Protein AF-A0A6A4GUW1-F1 (afdb_monomer_lite)

InterPro domains:
  IPR002018 Carboxylesterase, type B [PF00135] (14-127)
  IPR029058 Alpha/Beta hydrolase fold [G3DSA:3.40.50.1820] (13-137)
  IPR029058 Alpha/Beta hydrolase fold [SSF53474] (14-128)

pLDDT: mean 79.86, std 14.37, range [31.86, 95.62]

Sequence (143 aa):
MGARELPALLVGIKVTRFGESTGAVTTAVQLLNPSISNSGSAASPLTYGPLHRQVDWDNFVAGVPGYEKLSSTDNKFECLRSADTTAIFNGLVIAQNEFTEQFPWCPIIDGMGGFMPELPSLLFAKRSLRRYHSSLARICMKG

Organism: NCBI:txid1447944

Secondary structure (DSSP, 8-state):
----PPP-------PPP--BTHHHHHHHHHHT-TTS-BS--TTSS----GGGGHHHHHHHHHHSTT-GGGTTSTTHHHHHHTS-HHHHHHHHHHHHTT-SSS-SSS-----TTSSS-S-HHHHHHHHHHHHHHHHHHHHHTT-

Foldseek 3Di:
DDDDDDDDDPPPDDDDQADADVSQLVVCLQVLDPPHYDHYHVQRDPAEAPCPLLVLVLQLQCQQPPRVVCSPDPCSVVVVVPGDPVSSVRSVVRSVVVDPDPPSPDHYCHDDPDSRNDRSVVVNVVVVVVVVVVVVVVVVVVD

Radius of gyration: 22.98 Å; chains: 1; bounding box: 41×30×76 Å

Structure (mmCIF, N/CA/C/O backbone):
data_AF-A0A6A4GUW1-F1
#
_entry.id   AF-A0A6A4GUW1-F1
#
loop_
_atom_site.group_PDB
_atom_site.id
_atom_site.type_symbol
_atom_site.label_atom_id
_atom_site.label_alt_id
_atom_site.label_comp_id
_atom_site.label_asym_id
_atom_site.label_entity_id
_atom_site.label_seq_id
_atom_site.pdbx_PDB_ins_code
_atom_site.Cartn_x
_atom_site.Cartn_y
_atom_site.Cartn_z
_atom_site.occupancy
_atom_site.B_iso_or_equiv
_atom_site.auth_seq_id
_atom_site.auth_comp_id
_atom_site.auth_asym_id
_atom_site.auth_atom_id
_atom_site.pdbx_PDB_model_num
ATOM 1 N N . MET A 1 1 ? -20.439 14.290 -58.317 1.00 35.31 1 MET A N 1
ATOM 2 C CA . MET A 1 1 ? -18.966 14.247 -58.161 1.00 35.31 1 MET A CA 1
ATOM 3 C C . MET A 1 1 ? -18.552 15.509 -57.422 1.00 35.31 1 MET A C 1
ATOM 5 O O . MET A 1 1 ? -18.806 16.574 -57.947 1.00 35.31 1 MET A O 1
ATOM 9 N N . GLY A 1 2 ? -18.007 15.537 -56.216 1.00 38.62 2 GLY A N 1
ATOM 10 C CA . GLY A 1 2 ? -17.705 14.533 -55.207 1.00 38.62 2 GLY A CA 1
ATOM 11 C C . GLY A 1 2 ? -17.382 15.327 -53.936 1.00 38.62 2 GLY A C 1
ATOM 12 O O . GLY A 1 2 ? -16.542 16.224 -53.981 1.00 38.62 2 GLY A O 1
ATOM 13 N N . ALA A 1 3 ? -18.084 15.052 -52.837 1.00 31.86 3 ALA A N 1
ATOM 14 C CA . ALA A 1 3 ? -17.680 15.542 -51.527 1.00 31.86 3 ALA A CA 1
ATOM 15 C C . ALA A 1 3 ? -16.410 14.771 -51.150 1.00 31.86 3 ALA A C 1
ATOM 17 O O . ALA A 1 3 ? -16.432 13.546 -51.047 1.00 31.86 3 ALA A O 1
ATOM 18 N N . ARG A 1 4 ? -15.278 15.472 -51.058 1.00 37.25 4 ARG A N 1
ATOM 19 C CA . ARG A 1 4 ? -14.034 14.882 -50.564 1.00 37.25 4 ARG A CA 1
ATOM 20 C C . ARG A 1 4 ? -14.188 14.680 -49.064 1.00 37.25 4 ARG A C 1
ATOM 22 O O . ARG A 1 4 ? -14.173 15.651 -48.313 1.00 37.25 4 ARG A O 1
ATOM 29 N N . GLU A 1 5 ? -14.326 13.429 -48.652 1.00 41.47 5 GLU A N 1
ATOM 30 C CA . GLU A 1 5 ? -14.058 13.041 -47.274 1.00 41.47 5 GLU A CA 1
ATOM 31 C C . GLU A 1 5 ? -12.578 13.310 -46.971 1.00 41.47 5 GLU A C 1
ATOM 33 O O . GLU A 1 5 ? -11.681 12.798 -47.644 1.00 41.47 5 GLU A O 1
ATOM 38 N N . LEU A 1 6 ? -12.325 14.167 -45.983 1.00 41.56 6 LEU A N 1
ATOM 39 C CA . LEU A 1 6 ? -11.020 14.297 -45.345 1.00 41.56 6 LEU A CA 1
ATOM 40 C C . LEU A 1 6 ? -10.935 13.209 -44.266 1.00 41.56 6 LEU A C 1
ATOM 42 O O . LEU A 1 6 ? -11.852 13.116 -43.448 1.00 41.56 6 LEU A O 1
ATOM 46 N N . PRO A 1 7 ? -9.871 12.387 -44.229 1.00 45.47 7 PRO A N 1
ATOM 47 C CA . PRO A 1 7 ? -9.749 11.345 -43.225 1.00 45.47 7 PRO A CA 1
ATOM 48 C C . PRO A 1 7 ? -9.615 11.994 -41.848 1.00 45.47 7 PRO A C 1
ATOM 50 O O . PRO A 1 7 ? -8.758 12.854 -41.635 1.00 45.47 7 PRO A O 1
ATOM 53 N N . ALA A 1 8 ? -10.471 11.571 -40.917 1.00 46.56 8 ALA A N 1
ATOM 54 C CA . ALA A 1 8 ? -10.365 11.906 -39.509 1.00 46.56 8 ALA A CA 1
ATOM 55 C C . ALA A 1 8 ? -8.964 11.518 -39.015 1.00 46.56 8 ALA A C 1
ATOM 57 O O . ALA A 1 8 ? -8.637 10.342 -38.846 1.00 46.56 8 ALA A O 1
ATOM 58 N N . LEU A 1 9 ? -8.111 12.523 -38.829 1.00 48.41 9 LEU A N 1
ATOM 59 C CA . LEU A 1 9 ? -6.818 12.363 -38.194 1.00 48.41 9 LEU A CA 1
ATOM 60 C C . LEU A 1 9 ? -7.107 11.926 -36.754 1.00 48.41 9 LEU A C 1
ATOM 62 O O . LEU A 1 9 ? -7.657 12.703 -35.973 1.00 48.41 9 LEU A O 1
ATOM 66 N N . LEU A 1 10 ? -6.777 10.681 -36.407 1.00 54.53 10 LEU A N 1
ATOM 67 C CA . LEU A 1 10 ? -6.739 10.241 -35.017 1.00 54.53 10 LEU A CA 1
ATOM 68 C C . LEU A 1 10 ? -5.667 11.083 -34.311 1.00 54.53 10 LEU A C 1
ATOM 70 O O . LEU A 1 10 ? -4.485 10.742 -34.292 1.00 54.53 10 LEU A O 1
ATOM 74 N N . VAL A 1 11 ? -6.068 12.221 -33.751 1.00 58.81 11 VAL A N 1
ATOM 75 C CA . VAL A 1 11 ? -5.265 12.922 -32.757 1.00 58.81 11 VAL A CA 1
ATOM 76 C C . VAL A 1 11 ? -5.259 12.013 -31.536 1.00 58.81 11 VAL A C 1
ATOM 78 O O . VAL A 1 11 ? -6.196 11.996 -30.742 1.00 58.81 11 VAL A O 1
ATOM 81 N N . GLY A 1 12 ? -4.222 11.185 -31.422 1.00 66.31 12 GLY A N 1
ATOM 82 C CA . GLY A 1 12 ? -3.977 10.426 -30.207 1.00 66.31 12 GLY A CA 1
ATOM 83 C C . GLY A 1 12 ? -3.854 11.400 -29.038 1.00 66.31 12 GLY A C 1
ATOM 84 O O . GLY A 1 12 ? -3.088 12.363 -29.104 1.00 66.31 12 GLY A O 1
ATOM 85 N N . ILE A 1 13 ? -4.619 11.171 -27.972 1.00 76.00 13 ILE A N 1
ATOM 86 C CA . ILE A 1 13 ? -4.554 11.992 -26.764 1.00 76.00 13 ILE A CA 1
ATOM 87 C C . ILE A 1 13 ? -3.132 11.883 -26.194 1.00 76.00 13 ILE A C 1
ATOM 89 O O . ILE A 1 13 ? -2.687 10.806 -25.792 1.00 76.00 13 ILE A O 1
ATOM 93 N N . LYS A 1 14 ? -2.401 13.003 -26.158 1.00 81.56 14 LYS A N 1
ATOM 94 C CA . LYS A 1 14 ? -1.074 13.083 -25.536 1.00 81.56 14 LYS A CA 1
ATOM 95 C C . LYS A 1 14 ? -1.243 13.284 -24.031 1.00 81.56 14 LYS A C 1
ATOM 97 O O . LYS A 1 14 ? -1.479 14.398 -23.576 1.00 81.56 14 LYS A O 1
ATOM 102 N N . VAL A 1 15 ? -1.120 12.202 -23.265 1.00 80.12 15 VAL A N 1
ATOM 103 C CA . VAL A 1 15 ? -1.224 12.225 -21.798 1.00 80.12 15 VAL A CA 1
ATOM 104 C C . VAL A 1 15 ? 0.165 12.308 -21.165 1.00 80.12 15 VAL A C 1
ATOM 106 O O . VAL A 1 15 ? 1.004 11.435 -21.390 1.00 80.12 15 VAL A O 1
ATOM 109 N N . THR A 1 16 ? 0.387 13.318 -20.322 1.00 81.88 16 THR A N 1
ATOM 110 C CA . THR A 1 16 ? 1.565 13.415 -19.446 1.00 81.88 16 THR A CA 1
ATOM 111 C C . THR A 1 16 ? 1.157 13.056 -18.023 1.00 81.88 16 THR A C 1
ATOM 113 O O . THR A 1 16 ? 0.236 13.654 -17.476 1.00 81.88 16 THR A O 1
ATOM 116 N N . ARG A 1 17 ? 1.852 12.090 -17.415 1.00 79.88 17 ARG A N 1
ATOM 117 C CA . ARG A 1 17 ? 1.735 11.783 -15.983 1.00 79.88 17 ARG A CA 1
ATOM 118 C C . ARG A 1 17 ? 2.881 12.449 -15.229 1.00 79.88 17 ARG A C 1
ATOM 120 O O . ARG A 1 17 ? 4.022 12.385 -15.680 1.00 79.88 17 ARG A O 1
ATOM 127 N N . PHE A 1 18 ? 2.562 13.074 -14.105 1.00 84.50 18 PHE A N 1
ATOM 128 C CA . PHE A 1 18 ? 3.503 13.776 -13.241 1.00 84.50 18 PHE A CA 1
ATOM 129 C C . PHE A 1 18 ? 3.103 13.566 -11.779 1.00 84.50 18 PHE A C 1
ATOM 131 O O . PHE A 1 18 ? 1.923 13.389 -11.477 1.00 84.50 18 PHE A O 1
ATOM 138 N N . GLY A 1 19 ? 4.082 13.631 -10.883 1.00 83.19 19 GLY A N 1
ATOM 139 C CA . GLY A 1 19 ? 3.863 13.668 -9.448 1.00 83.19 19 GLY A CA 1
ATOM 140 C C . GLY A 1 19 ? 5.117 14.132 -8.714 1.00 83.19 19 GLY A C 1
ATOM 141 O O . GLY A 1 19 ? 6.210 14.145 -9.281 1.00 83.19 19 GLY A O 1
ATOM 142 N N . GLU A 1 20 ? 4.932 14.500 -7.453 1.00 86.69 20 GLU A N 1
ATOM 143 C CA . GLU A 1 20 ? 5.972 14.896 -6.499 1.00 86.69 20 GLU A CA 1
ATOM 144 C C . GLU A 1 20 ? 5.884 13.962 -5.277 1.00 86.69 20 GLU A C 1
ATOM 146 O O . GLU A 1 20 ? 4.806 13.416 -5.012 1.00 86.69 20 GLU A O 1
ATOM 151 N N . SER A 1 21 ? 7.007 13.689 -4.601 1.00 87.69 21 SER A N 1
ATOM 152 C CA . SER A 1 21 ? 7.074 12.790 -3.434 1.00 87.69 21 SER A CA 1
ATOM 153 C C . SER A 1 21 ? 6.389 11.434 -3.709 1.00 87.69 21 SER A C 1
ATOM 155 O O . SER A 1 21 ? 6.714 10.768 -4.696 1.00 87.69 21 SER A O 1
ATOM 157 N N . THR A 1 22 ? 5.398 11.011 -2.920 1.00 87.50 22 THR A N 1
ATOM 158 C CA . THR A 1 22 ? 4.622 9.772 -3.135 1.00 87.50 22 THR A CA 1
ATOM 159 C C . THR A 1 22 ? 3.904 9.736 -4.492 1.00 87.50 22 THR A C 1
ATOM 161 O O . THR A 1 22 ? 3.722 8.666 -5.081 1.00 87.50 22 THR A O 1
ATOM 164 N N . GLY A 1 23 ? 3.544 10.894 -5.050 1.00 86.19 23 GLY A N 1
ATOM 165 C CA . GLY A 1 23 ? 3.022 10.999 -6.413 1.00 86.19 23 GLY A CA 1
ATOM 166 C C . GLY A 1 23 ? 4.081 10.672 -7.473 1.00 86.19 23 GLY A C 1
ATOM 167 O O . GLY A 1 23 ? 3.777 10.002 -8.466 1.00 86.19 23 GLY A O 1
ATOM 168 N N . ALA A 1 24 ? 5.335 11.082 -7.251 1.00 86.06 24 ALA A N 1
ATOM 169 C CA . ALA A 1 24 ? 6.465 10.710 -8.106 1.00 86.06 24 ALA A CA 1
ATOM 170 C C . ALA A 1 24 ? 6.767 9.211 -7.989 1.00 86.06 24 ALA A C 1
ATOM 172 O O . ALA A 1 24 ? 6.907 8.538 -9.009 1.00 86.06 24 ALA A O 1
ATOM 173 N N . VAL A 1 25 ? 6.747 8.662 -6.766 1.00 86.81 25 VAL A N 1
ATOM 174 C CA . VAL A 1 25 ? 6.871 7.215 -6.515 1.00 86.81 25 VAL A CA 1
ATOM 175 C C . VAL A 1 25 ? 5.807 6.443 -7.294 1.00 86.81 25 VAL A C 1
ATOM 177 O O . VAL A 1 25 ? 6.140 5.538 -8.054 1.00 86.81 25 VAL A O 1
ATOM 180 N N . THR A 1 26 ? 4.535 6.834 -7.184 1.00 86.38 26 THR A N 1
ATOM 181 C CA . THR A 1 26 ? 3.416 6.159 -7.865 1.00 86.38 26 THR A CA 1
ATOM 182 C C . THR A 1 26 ? 3.557 6.234 -9.385 1.00 86.38 26 THR A C 1
ATOM 184 O O . THR A 1 26 ? 3.367 5.237 -10.085 1.00 86.38 26 THR A O 1
ATOM 187 N N . THR A 1 27 ? 3.966 7.392 -9.909 1.00 86.25 27 THR A N 1
ATOM 188 C CA . THR A 1 27 ? 4.247 7.569 -11.342 1.00 86.25 27 THR A CA 1
ATOM 189 C C . THR A 1 27 ? 5.398 6.668 -11.795 1.00 86.25 27 THR A C 1
ATOM 191 O O . THR A 1 27 ? 5.305 6.007 -12.833 1.00 86.25 27 THR A O 1
ATOM 194 N N . ALA A 1 28 ? 6.465 6.583 -11.000 1.00 83.62 28 ALA A N 1
ATOM 195 C CA . ALA A 1 28 ? 7.623 5.751 -11.284 1.00 83.62 28 ALA A CA 1
ATOM 196 C C . ALA A 1 28 ? 7.294 4.252 -11.218 1.00 83.62 28 ALA A C 1
ATOM 198 O O . ALA A 1 28 ? 7.776 3.507 -12.071 1.00 83.62 28 ALA A O 1
ATOM 199 N N . VAL A 1 29 ? 6.449 3.810 -10.278 1.00 84.44 29 VAL A N 1
ATOM 200 C CA . VAL A 1 29 ? 5.957 2.423 -10.194 1.00 84.44 29 VAL A CA 1
ATOM 201 C C . VAL A 1 29 ? 5.133 2.073 -11.432 1.00 84.44 29 VAL A C 1
ATOM 203 O O . VAL A 1 29 ? 5.427 1.086 -12.100 1.00 84.44 29 VAL A O 1
ATOM 206 N N . GLN A 1 30 ? 4.171 2.921 -11.812 1.00 82.00 30 GLN A N 1
ATOM 207 C CA . GLN A 1 30 ? 3.317 2.679 -12.981 1.00 82.00 30 GLN A CA 1
ATOM 208 C C . GLN A 1 30 ? 4.096 2.617 -14.299 1.00 82.00 30 GLN A C 1
ATOM 210 O O . GLN A 1 30 ? 3.730 1.882 -15.217 1.00 82.00 30 GLN A O 1
ATOM 215 N N . LEU A 1 31 ? 5.140 3.435 -14.439 1.00 78.69 31 LEU A N 1
ATOM 216 C CA . LEU A 1 31 ? 5.905 3.525 -15.681 1.00 78.69 31 LEU A CA 1
ATOM 217 C C . LEU A 1 31 ? 7.136 2.612 -15.685 1.00 78.69 31 LEU A C 1
ATOM 219 O O . LEU A 1 31 ? 7.715 2.390 -16.756 1.00 78.69 31 LEU A O 1
ATOM 223 N N . LEU A 1 32 ? 7.545 2.110 -14.512 1.00 70.50 32 LEU A N 1
ATOM 224 C CA . LEU A 1 32 ? 8.865 1.522 -14.257 1.00 70.50 32 LEU A CA 1
ATOM 225 C C . LEU A 1 32 ? 9.960 2.347 -14.949 1.00 70.50 32 LEU A C 1
ATOM 227 O O . LEU A 1 32 ? 10.821 1.823 -15.667 1.00 70.50 32 LEU A O 1
ATOM 231 N N . ASN A 1 33 ? 9.833 3.671 -14.824 1.00 55.66 33 ASN A N 1
ATOM 232 C CA . ASN A 1 33 ? 10.611 4.644 -15.571 1.00 55.66 33 ASN A CA 1
ATOM 233 C C . ASN A 1 33 ? 11.284 5.621 -14.599 1.00 55.66 33 ASN A C 1
ATOM 235 O O . ASN A 1 33 ? 10.582 6.403 -13.963 1.00 55.66 33 ASN A O 1
ATOM 239 N N . PRO A 1 34 ? 12.623 5.612 -14.502 1.00 53.31 34 PRO A N 1
ATOM 240 C CA . PRO A 1 34 ? 13.356 6.510 -13.615 1.00 53.31 34 PRO A CA 1
ATOM 241 C C . PRO A 1 34 ? 13.393 7.962 -14.120 1.00 53.31 34 PRO A C 1
ATOM 243 O O . PRO A 1 34 ? 13.798 8.846 -13.380 1.00 53.31 34 PRO A O 1
ATOM 246 N N . SER A 1 35 ? 12.997 8.229 -15.371 1.00 51.97 35 SER A N 1
ATOM 247 C CA . SER A 1 35 ? 13.176 9.537 -16.021 1.00 51.97 35 SER A CA 1
ATOM 248 C C . SER A 1 35 ? 1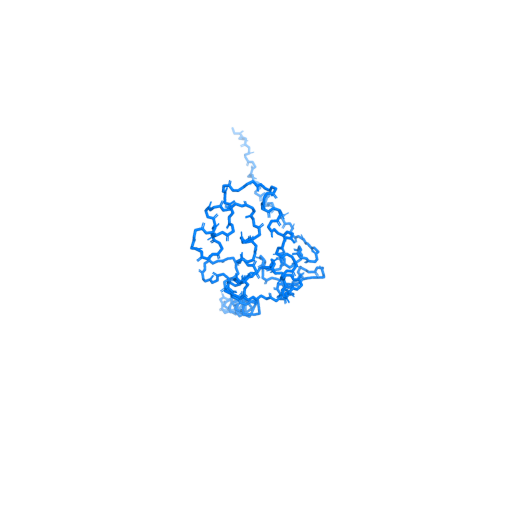2.087 10.574 -15.705 1.00 51.97 35 SER A C 1
ATOM 250 O O . SER A 1 35 ? 12.187 11.702 -16.175 1.00 51.97 35 SER A O 1
ATOM 252 N N . ILE A 1 36 ? 11.037 10.208 -14.961 1.00 52.16 36 ILE A N 1
ATOM 253 C CA . ILE A 1 36 ? 9.953 11.115 -14.547 1.00 52.16 36 ILE A CA 1
ATOM 254 C C . ILE A 1 36 ? 9.902 11.077 -13.021 1.00 52.16 36 ILE A C 1
ATOM 256 O O . ILE A 1 36 ? 9.164 10.288 -12.438 1.00 52.16 36 ILE A O 1
ATOM 260 N N . SER A 1 37 ? 10.761 11.864 -12.377 1.00 53.75 37 SER A N 1
ATOM 261 C CA . SER A 1 37 ? 10.874 11.902 -10.919 1.00 53.75 37 SER A CA 1
ATOM 262 C C . SER A 1 37 ? 11.295 13.297 -10.469 1.00 53.75 37 SER A C 1
ATOM 264 O O . SER A 1 37 ? 12.457 13.666 -10.627 1.00 53.75 37 SER A O 1
ATOM 266 N N . ASN A 1 38 ? 10.371 14.030 -9.850 1.00 55.12 38 ASN A N 1
ATOM 267 C CA . ASN A 1 38 ? 10.718 15.109 -8.931 1.00 55.12 38 ASN A CA 1
ATOM 268 C C . ASN A 1 38 ? 10.643 14.531 -7.510 1.00 55.12 38 ASN A C 1
ATOM 270 O O . ASN A 1 38 ? 9.560 14.206 -7.030 1.00 55.12 38 ASN A O 1
ATOM 274 N N . SER A 1 39 ? 11.802 14.360 -6.869 1.00 69.69 39 SER A N 1
ATOM 275 C CA . SER A 1 39 ? 11.940 13.954 -5.458 1.00 69.69 39 SER A CA 1
ATOM 276 C C . SER A 1 39 ? 11.366 12.579 -5.050 1.00 69.69 39 SER A C 1
ATOM 278 O O . SER A 1 39 ? 11.152 12.349 -3.864 1.00 69.69 39 SER A O 1
ATOM 280 N N . GLY A 1 40 ? 11.151 11.628 -5.972 1.00 69.25 40 GLY A N 1
ATOM 281 C CA . GLY A 1 40 ? 10.683 10.281 -5.607 1.00 69.25 40 GLY A CA 1
ATOM 282 C C . GLY A 1 40 ? 10.769 9.252 -6.736 1.00 69.25 40 GLY A C 1
ATOM 283 O O . GLY A 1 40 ? 10.403 9.527 -7.873 1.00 69.25 40 GLY A O 1
ATOM 284 N N . SER A 1 41 ? 11.224 8.038 -6.420 1.00 82.00 41 SER A N 1
ATOM 285 C CA . SER A 1 41 ? 11.390 6.934 -7.375 1.00 82.00 41 SER A CA 1
ATOM 286 C C . SER A 1 41 ? 10.627 5.685 -6.934 1.00 82.00 41 SER A C 1
ATOM 288 O O . SER A 1 41 ? 10.257 5.551 -5.770 1.00 82.00 41 SER A O 1
ATOM 290 N N . ALA A 1 42 ? 10.455 4.714 -7.833 1.00 83.00 42 ALA A N 1
ATOM 291 C CA . ALA A 1 42 ? 9.827 3.438 -7.483 1.00 83.00 42 ALA A CA 1
ATOM 292 C C . ALA A 1 42 ? 10.571 2.688 -6.359 1.00 83.00 42 ALA A C 1
ATOM 294 O O . ALA A 1 42 ? 9.957 1.880 -5.680 1.00 83.00 42 ALA A O 1
ATOM 295 N N . ALA A 1 43 ? 11.865 2.964 -6.153 1.00 82.88 43 ALA A N 1
ATOM 296 C CA . ALA A 1 43 ? 12.691 2.361 -5.105 1.00 82.88 43 ALA A CA 1
ATOM 297 C C . ALA A 1 43 ? 12.775 3.202 -3.815 1.00 82.88 43 ALA A C 1
AT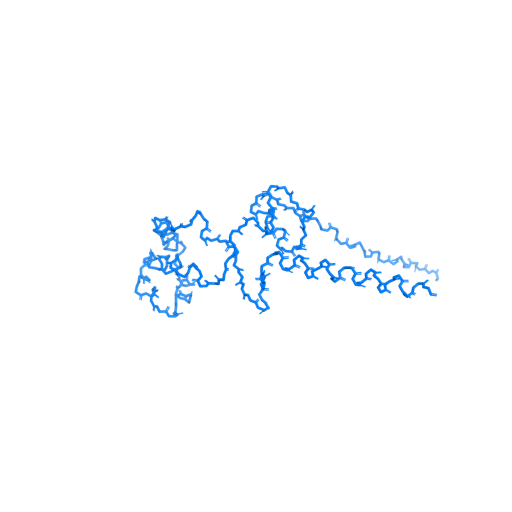OM 299 O O . ALA A 1 43 ? 13.522 2.848 -2.911 1.00 82.88 43 ALA A O 1
ATOM 300 N N . SER A 1 44 ? 12.061 4.331 -3.735 1.00 83.06 44 SER A N 1
ATOM 301 C CA . SER A 1 44 ? 12.055 5.191 -2.547 1.00 83.06 44 SER A CA 1
ATOM 302 C C . SER A 1 44 ? 11.377 4.566 -1.315 1.00 83.06 44 SER A C 1
ATOM 304 O O . SER A 1 44 ? 11.937 4.718 -0.231 1.00 83.06 44 SER A O 1
ATOM 306 N N . PRO A 1 45 ? 10.213 3.887 -1.410 1.00 81.75 45 PRO A N 1
ATOM 307 C CA . PRO A 1 45 ? 9.629 3.224 -0.248 1.00 81.75 45 PRO A CA 1
ATOM 308 C C . PRO A 1 45 ? 10.345 1.906 0.064 1.00 81.75 45 PRO A C 1
ATOM 310 O O . PRO A 1 45 ? 10.716 1.150 -0.839 1.00 81.75 45 PRO A O 1
ATOM 313 N N . LEU A 1 46 ? 10.446 1.580 1.356 1.00 84.19 46 LEU A N 1
ATOM 314 C CA . LEU A 1 46 ? 10.767 0.222 1.788 1.00 84.19 46 LEU A CA 1
ATOM 315 C C . LEU A 1 46 ? 9.602 -0.686 1.379 1.00 84.19 46 LEU A C 1
ATOM 317 O O . LEU A 1 46 ? 8.494 -0.587 1.913 1.00 84.19 46 LEU A O 1
ATOM 321 N N . THR A 1 47 ? 9.849 -1.500 0.354 1.00 8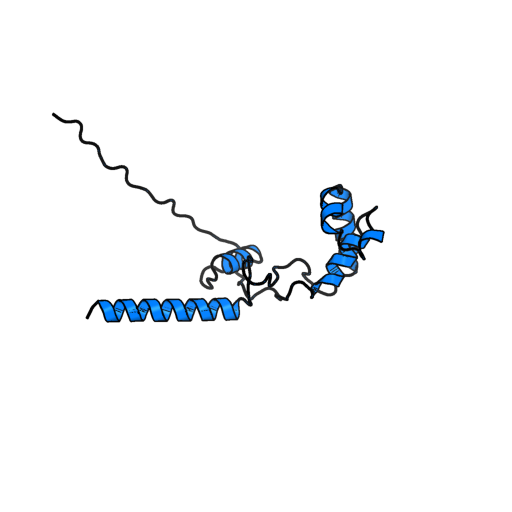5.75 47 THR A N 1
ATOM 322 C CA . THR A 1 47 ? 8.840 -2.366 -0.256 1.00 85.75 47 THR A CA 1
ATOM 323 C C . THR A 1 47 ? 9.081 -3.790 0.213 1.00 85.75 47 THR A C 1
ATOM 325 O O . THR A 1 47 ? 10.144 -4.358 -0.040 1.00 85.75 47 THR A O 1
ATOM 328 N N . TYR A 1 48 ? 8.086 -4.366 0.874 1.00 89.06 48 TYR A N 1
ATOM 329 C CA . TYR A 1 48 ? 8.145 -5.714 1.425 1.00 89.06 48 TYR A CA 1
ATOM 330 C C . TYR A 1 48 ? 7.045 -6.597 0.836 1.00 89.06 48 TYR A C 1
ATOM 332 O O . TYR A 1 48 ? 6.134 -6.114 0.158 1.00 89.06 48 TYR A O 1
ATOM 340 N N . GLY A 1 49 ? 7.133 -7.901 1.101 1.00 89.62 49 GLY A N 1
ATOM 341 C CA . GLY A 1 49 ? 6.030 -8.824 0.840 1.00 89.62 49 GLY A CA 1
ATOM 342 C C . GLY A 1 49 ? 4.808 -8.530 1.726 1.00 89.62 49 GLY A C 1
ATOM 343 O O . GLY A 1 49 ? 4.929 -7.825 2.731 1.00 89.62 49 GLY A O 1
ATOM 344 N N . PRO A 1 50 ? 3.638 -9.105 1.398 1.00 84.31 50 PRO A N 1
ATOM 345 C CA . PRO A 1 50 ? 2.361 -8.754 2.024 1.00 84.31 50 PRO A CA 1
ATOM 346 C C . PRO A 1 50 ? 2.328 -9.030 3.532 1.00 84.31 50 PRO A C 1
ATOM 348 O O . PRO A 1 50 ? 1.679 -8.305 4.277 1.00 84.31 50 PRO A O 1
ATOM 351 N N . LEU A 1 51 ? 3.062 -10.045 3.995 1.00 89.94 51 LEU A N 1
ATOM 352 C CA . LEU A 1 51 ? 3.058 -10.463 5.399 1.00 89.94 51 LEU A CA 1
ATOM 353 C C . LEU A 1 51 ? 3.905 -9.575 6.316 1.00 89.94 51 LEU A C 1
ATOM 355 O O . LEU A 1 51 ? 3.770 -9.666 7.532 1.00 89.94 51 LEU A O 1
ATOM 359 N N . HIS A 1 52 ? 4.770 -8.718 5.765 1.00 91.50 52 HIS A N 1
ATOM 360 C CA . HIS A 1 52 ? 5.687 -7.902 6.569 1.00 91.50 52 HIS A CA 1
ATOM 361 C C . HIS A 1 52 ? 4.949 -6.962 7.528 1.00 91.50 52 HIS A C 1
ATOM 363 O O . HIS A 1 52 ? 5.365 -6.790 8.666 1.00 91.50 52 HIS A O 1
ATOM 369 N N . ARG A 1 53 ? 3.814 -6.411 7.085 1.00 89.88 53 ARG A N 1
ATOM 370 C CA . ARG A 1 53 ? 2.983 -5.475 7.862 1.00 89.88 53 ARG A CA 1
ATOM 371 C C . ARG A 1 53 ? 1.674 -6.095 8.339 1.00 89.88 53 ARG A C 1
ATOM 373 O O . ARG A 1 53 ? 0.692 -5.396 8.574 1.00 89.88 53 ARG A O 1
ATOM 380 N N . GLN A 1 54 ? 1.649 -7.420 8.480 1.00 89.81 54 GLN A N 1
ATOM 381 C CA . GLN A 1 54 ? 0.472 -8.126 8.981 1.00 89.81 54 GLN A CA 1
ATOM 382 C C . GLN A 1 54 ? 0.093 -7.646 10.389 1.00 89.81 54 GLN A C 1
ATOM 384 O O . GLN A 1 54 ? -1.086 -7.483 10.677 1.00 89.81 54 GLN A O 1
ATOM 389 N N . VAL A 1 55 ? 1.082 -7.347 11.238 1.00 90.25 55 VAL A N 1
ATOM 390 C CA . VAL A 1 55 ? 0.838 -6.816 12.588 1.00 90.25 55 VAL A CA 1
ATOM 391 C C . VAL A 1 55 ? 0.180 -5.433 12.559 1.00 90.25 55 VAL A C 1
ATOM 393 O O . VAL A 1 55 ? -0.771 -5.202 13.297 1.00 90.25 55 VAL A O 1
ATOM 396 N N . ASP A 1 56 ? 0.607 -4.542 11.658 1.00 90.81 56 ASP A N 1
ATOM 397 C CA . ASP A 1 56 ? 0.001 -3.213 11.507 1.00 90.81 56 ASP A CA 1
ATOM 398 C C . ASP A 1 56 ? -1.452 -3.326 11.019 1.00 90.81 56 ASP A C 1
ATOM 400 O O . ASP A 1 56 ? -2.328 -2.580 11.461 1.00 90.81 56 ASP A O 1
ATOM 404 N N . TRP A 1 57 ? -1.727 -4.290 10.132 1.00 91.00 57 TRP A N 1
ATOM 405 C CA . TRP A 1 57 ? -3.083 -4.626 9.695 1.00 91.00 57 TRP A CA 1
ATOM 406 C C . TRP A 1 57 ? -3.951 -5.157 10.835 1.00 91.00 57 TRP A C 1
ATOM 408 O O . TRP A 1 57 ? -5.097 -4.735 10.987 1.00 91.00 57 TRP A O 1
ATOM 418 N N . ASP A 1 58 ? -3.408 -6.045 11.660 1.00 91.50 58 ASP A N 1
ATOM 419 C CA . ASP A 1 58 ? -4.133 -6.640 12.778 1.00 91.50 58 ASP A CA 1
ATOM 420 C C . ASP A 1 58 ? -4.449 -5.590 13.850 1.00 91.50 58 ASP A C 1
ATOM 422 O O . ASP A 1 58 ? -5.588 -5.522 14.316 1.00 91.50 58 ASP A O 1
ATOM 426 N N . ASN A 1 59 ? -3.491 -4.708 14.155 1.00 91.56 59 ASN A N 1
ATOM 427 C CA . ASN A 1 59 ? -3.668 -3.568 15.057 1.00 91.56 59 ASN A CA 1
ATOM 428 C C . ASN A 1 59 ? -4.724 -2.586 14.536 1.00 91.56 59 ASN A C 1
ATOM 430 O O . ASN A 1 59 ? -5.575 -2.124 15.296 1.00 91.56 59 ASN A O 1
ATOM 434 N N . PHE A 1 60 ? -4.714 -2.304 13.230 1.00 93.19 60 PHE A N 1
ATOM 435 C CA . PHE A 1 60 ? -5.739 -1.489 12.584 1.00 93.19 60 PHE A CA 1
ATOM 436 C C . PHE A 1 60 ? -7.135 -2.081 12.750 1.00 93.19 60 PHE A C 1
ATOM 438 O O . PHE A 1 60 ? -8.028 -1.384 13.228 1.00 93.19 60 PHE A O 1
ATOM 445 N N . VAL A 1 61 ? -7.323 -3.362 12.425 1.00 93.19 61 VAL A N 1
ATOM 446 C CA . VAL A 1 61 ? -8.628 -4.024 12.575 1.00 93.19 61 VAL A CA 1
ATOM 447 C C . VAL A 1 61 ? -9.057 -4.060 14.041 1.00 93.19 61 VAL A C 1
ATOM 449 O O . VAL A 1 61 ? -10.218 -3.786 14.339 1.00 93.19 61 VAL A O 1
ATOM 452 N N . ALA A 1 62 ? -8.131 -4.358 14.957 1.00 91.94 62 ALA A N 1
ATOM 453 C CA . ALA A 1 62 ? -8.402 -4.391 16.390 1.00 91.94 62 ALA A CA 1
ATOM 454 C C . ALA A 1 62 ? -8.840 -3.025 16.941 1.00 91.94 62 ALA A C 1
ATOM 456 O O . ALA A 1 62 ? -9.596 -2.973 17.906 1.00 91.94 62 ALA A O 1
ATOM 457 N N . GLY A 1 63 ? -8.382 -1.931 16.326 1.00 92.06 63 GLY A N 1
ATOM 458 C CA . GLY A 1 63 ? -8.762 -0.570 16.689 1.00 92.06 63 GLY A CA 1
ATOM 459 C C . GLY A 1 63 ? -10.110 -0.107 16.128 1.00 92.06 63 GLY A C 1
ATOM 460 O O . GLY A 1 63 ? -10.609 0.928 16.566 1.00 92.06 63 GLY A O 1
ATOM 461 N N . VAL A 1 64 ? -10.713 -0.813 15.163 1.00 93.38 64 VAL A N 1
ATOM 462 C CA . VAL A 1 64 ? -12.020 -0.418 14.612 1.00 93.38 64 VAL A CA 1
ATOM 463 C C . VAL A 1 64 ? -13.129 -0.820 15.599 1.00 93.38 64 VAL A C 1
ATOM 465 O O . VAL A 1 64 ? -13.312 -2.015 15.848 1.00 93.38 64 VAL A O 1
ATOM 468 N N . PRO A 1 65 ? -13.912 0.139 16.140 1.00 90.00 65 PRO A N 1
ATOM 469 C CA . PRO A 1 65 ? -14.940 -0.162 17.135 1.00 90.00 65 PRO A CA 1
ATOM 470 C C . PRO A 1 65 ? -15.980 -1.166 16.628 1.00 90.00 65 PRO A C 1
ATOM 472 O O . PRO A 1 65 ? -16.554 -0.979 15.555 1.00 90.00 65 PRO A O 1
ATOM 475 N N . GLY A 1 66 ? -16.243 -2.211 17.413 1.00 86.94 66 GLY A N 1
ATOM 476 C CA . GLY A 1 66 ? -17.160 -3.300 17.060 1.00 86.94 66 GLY A CA 1
ATOM 477 C C . GLY A 1 66 ? -16.534 -4.421 16.222 1.00 86.94 66 GLY A C 1
ATOM 478 O O . GLY A 1 66 ? -17.216 -5.400 15.915 1.00 86.94 66 GLY A O 1
ATOM 479 N N . TYR A 1 67 ? -15.250 -4.306 15.872 1.00 84.88 67 TYR A N 1
ATOM 480 C CA . TYR A 1 67 ? -14.514 -5.276 15.058 1.00 84.88 67 TYR A CA 1
ATOM 481 C C . TYR A 1 67 ? -13.269 -5.836 15.765 1.00 84.88 67 TYR A C 1
ATOM 483 O O . TYR A 1 67 ? -12.492 -6.585 15.171 1.00 84.88 67 TYR A O 1
ATOM 491 N N . GLU A 1 68 ? -13.110 -5.568 17.062 1.00 84.25 68 GLU A N 1
ATOM 492 C CA . GLU A 1 68 ? -11.900 -5.863 17.836 1.00 84.25 68 GLU A CA 1
ATOM 493 C C . GLU A 1 68 ? -11.569 -7.364 17.818 1.00 84.25 68 GLU A C 1
ATOM 495 O O . GLU A 1 68 ? -10.424 -7.780 17.629 1.00 84.25 68 GLU A O 1
ATOM 500 N N . LYS A 1 69 ? -12.609 -8.197 17.945 1.00 81.88 69 LYS A N 1
ATOM 501 C CA . LYS A 1 69 ? -12.506 -9.666 17.978 1.00 81.88 69 LYS A CA 1
ATOM 502 C C . LYS A 1 69 ? -12.224 -10.301 16.615 1.00 81.88 69 LYS A C 1
ATOM 504 O O . LYS A 1 69 ? -11.957 -11.497 16.558 1.00 81.88 69 LYS A O 1
ATOM 509 N N . LEU A 1 70 ? -12.309 -9.534 15.529 1.00 83.00 70 LEU A N 1
ATOM 510 C CA . LEU A 1 70 ? -12.116 -10.032 14.166 1.00 83.00 70 LEU A CA 1
ATOM 511 C C . LEU A 1 70 ? -10.668 -9.898 13.691 1.00 83.00 70 LEU A C 1
ATOM 513 O O . LEU A 1 70 ? -10.294 -10.543 12.712 1.00 83.00 70 LEU A O 1
ATOM 517 N N . SER A 1 71 ? -9.843 -9.142 14.420 1.00 77.50 71 SER A N 1
ATOM 518 C CA . SER A 1 71 ? -8.404 -8.964 14.177 1.00 77.50 71 SER A CA 1
ATOM 519 C C . SER A 1 71 ? -7.595 -10.268 14.157 1.00 77.50 71 SER A C 1
ATOM 521 O O . SER A 1 71 ? -6.493 -10.288 13.622 1.00 77.50 71 SER A O 1
ATOM 523 N N . SER A 1 72 ? -8.146 -11.384 14.637 1.00 77.75 72 SER A N 1
ATOM 524 C CA . SER A 1 72 ? -7.535 -12.721 14.594 1.00 77.75 72 SER A CA 1
ATOM 525 C C . SER A 1 72 ? -8.182 -13.686 13.587 1.00 77.75 72 SER A C 1
ATOM 527 O O . SER A 1 72 ? -7.806 -14.854 13.535 1.00 77.75 72 SER A O 1
ATOM 529 N N . THR A 1 73 ? -9.151 -13.227 12.789 1.00 83.56 73 THR A N 1
ATOM 530 C CA . THR A 1 73 ? -9.943 -14.069 11.869 1.00 83.56 73 THR A CA 1
ATOM 531 C C . THR A 1 73 ? -9.637 -13.775 10.402 1.00 83.56 73 THR A C 1
ATOM 533 O O . THR A 1 73 ? -9.186 -12.686 10.084 1.00 83.56 73 THR A O 1
ATOM 536 N N . ASP A 1 74 ? -9.956 -14.670 9.467 1.00 82.62 74 ASP A N 1
ATOM 537 C CA . ASP A 1 74 ? -9.755 -14.388 8.030 1.00 82.62 74 ASP A CA 1
ATOM 538 C C . ASP A 1 74 ? -10.802 -13.418 7.438 1.00 82.62 74 ASP A C 1
ATOM 540 O O . ASP A 1 74 ? -10.638 -12.904 6.333 1.00 82.62 74 ASP A O 1
ATOM 544 N N . ASN A 1 75 ? -11.859 -13.088 8.190 1.00 81.19 75 ASN A N 1
ATOM 545 C CA . ASN A 1 75 ? -12.989 -12.273 7.722 1.00 81.19 75 ASN A CA 1
ATOM 546 C C . ASN A 1 75 ? -12.796 -10.754 7.903 1.00 81.19 75 ASN A C 1
ATOM 548 O O . ASN A 1 75 ? -13.745 -9.988 7.732 1.00 81.19 75 ASN A O 1
ATOM 552 N N . LYS A 1 76 ? -11.577 -10.299 8.226 1.00 86.38 76 LYS A N 1
ATOM 553 C CA . LYS A 1 76 ? -11.252 -8.881 8.501 1.00 86.38 76 LYS A CA 1
ATOM 554 C C . LYS A 1 76 ? -11.758 -7.942 7.403 1.00 86.38 76 LYS A C 1
ATOM 556 O O . LYS A 1 76 ? -12.369 -6.918 7.693 1.00 86.38 76 LYS A O 1
ATOM 561 N N . PHE A 1 77 ? -11.512 -8.298 6.142 1.00 87.69 77 PHE A N 1
ATOM 562 C CA . PHE A 1 77 ? -11.793 -7.428 5.000 1.00 87.69 77 PHE A CA 1
ATOM 563 C C . PHE A 1 77 ? -13.293 -7.220 4.752 1.00 87.69 77 PHE A C 1
ATOM 565 O O . PHE A 1 77 ? -13.736 -6.083 4.599 1.00 87.69 77 PHE A O 1
ATOM 572 N N . GLU A 1 78 ? -14.082 -8.297 4.757 1.00 86.50 78 GLU A N 1
ATOM 573 C CA . GLU A 1 78 ? -15.533 -8.214 4.532 1.00 86.50 78 GLU A CA 1
ATOM 574 C C . GLU A 1 78 ? -16.220 -7.370 5.605 1.00 86.50 78 GLU A C 1
ATOM 576 O O . GLU A 1 78 ? -17.082 -6.544 5.312 1.00 86.50 78 GLU A O 1
ATOM 581 N N . CYS A 1 79 ? -15.771 -7.512 6.847 1.00 82.31 79 CYS A N 1
ATOM 582 C CA . CYS A 1 79 ? -16.280 -6.750 7.970 1.00 82.31 79 CYS A CA 1
ATOM 583 C C . CYS A 1 79 ? -15.969 -5.248 7.864 1.00 82.31 79 CYS A C 1
ATOM 585 O O . CYS A 1 79 ? -16.847 -4.412 8.078 1.00 82.31 79 CYS A O 1
ATOM 587 N N . LEU A 1 80 ? -14.750 -4.890 7.457 1.00 90.69 80 LEU A N 1
ATOM 588 C CA . LEU A 1 80 ? -14.388 -3.490 7.223 1.00 90.69 80 LEU A CA 1
ATOM 589 C C . LEU A 1 80 ? -15.188 -2.856 6.083 1.00 90.69 80 LEU A C 1
ATOM 591 O O . LEU A 1 80 ? -15.456 -1.659 6.118 1.00 90.69 80 LEU A O 1
ATOM 595 N N . ARG A 1 81 ? -15.614 -3.645 5.092 1.00 91.38 81 ARG A N 1
ATOM 596 C CA . ARG A 1 81 ? -16.429 -3.153 3.974 1.00 91.38 81 ARG A CA 1
ATOM 597 C C . ARG A 1 81 ? -17.809 -2.660 4.416 1.00 91.38 81 ARG A C 1
ATOM 599 O O . ARG A 1 81 ? -18.392 -1.815 3.740 1.00 91.38 81 ARG A O 1
ATOM 606 N N . SER A 1 82 ? -18.327 -3.190 5.523 1.00 88.81 82 SER A N 1
ATOM 607 C CA . SER A 1 82 ? -19.583 -2.758 6.146 1.00 88.81 82 SER A CA 1
ATOM 608 C C . SER A 1 82 ? -19.405 -1.730 7.266 1.00 88.81 82 SER A C 1
ATOM 61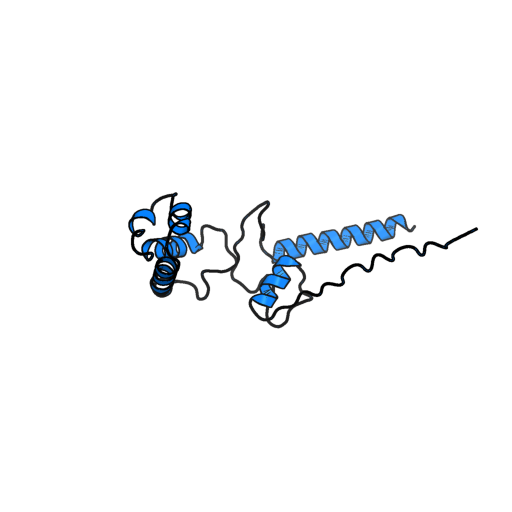0 O O . SER A 1 82 ? -20.403 -1.260 7.806 1.00 88.81 82 SER A O 1
ATOM 612 N N . ALA A 1 83 ? -18.170 -1.402 7.649 1.00 90.88 83 ALA A N 1
ATOM 613 C CA . ALA A 1 83 ? -17.904 -0.475 8.739 1.00 90.88 83 ALA A CA 1
ATOM 614 C C . ALA A 1 83 ? -18.122 0.983 8.312 1.00 90.88 83 ALA A C 1
ATOM 616 O O . ALA A 1 83 ? -17.799 1.382 7.191 1.00 90.88 83 ALA A O 1
ATOM 617 N N . ASP A 1 84 ? -18.612 1.801 9.241 1.00 94.31 84 ASP A N 1
ATOM 618 C CA . ASP A 1 84 ? -18.709 3.241 9.031 1.00 94.31 84 ASP A CA 1
ATOM 619 C C . ASP A 1 84 ? -17.317 3.862 8.877 1.00 94.31 84 ASP A C 1
ATOM 621 O O . ASP A 1 84 ? -16.362 3.508 9.575 1.00 94.31 84 ASP A O 1
ATOM 625 N N . THR A 1 85 ? -17.197 4.862 8.006 1.00 94.44 85 THR A N 1
ATOM 626 C CA . THR A 1 85 ? -15.916 5.533 7.736 1.00 94.44 85 THR A CA 1
ATOM 627 C C . THR A 1 85 ? -15.313 6.182 8.983 1.00 94.44 85 THR A C 1
ATOM 629 O O . THR A 1 85 ? -14.093 6.203 9.132 1.00 94.44 85 THR A O 1
ATOM 632 N N . THR A 1 86 ? -16.142 6.654 9.919 1.00 95.62 86 THR A N 1
ATOM 633 C CA . THR A 1 86 ? -15.688 7.158 11.224 1.00 95.62 86 THR A CA 1
ATOM 634 C C . THR A 1 86 ? -15.085 6.050 12.091 1.00 95.62 86 THR A C 1
ATOM 636 O O . THR A 1 86 ? -14.067 6.275 12.741 1.00 95.62 86 THR A O 1
ATOM 639 N N . ALA A 1 87 ? -15.657 4.842 12.074 1.00 93.69 87 ALA A N 1
ATOM 640 C CA . ALA A 1 87 ? -15.105 3.695 12.793 1.00 93.69 87 ALA A CA 1
ATOM 641 C C . ALA A 1 87 ? -13.755 3.268 12.193 1.00 93.69 87 ALA A C 1
ATOM 643 O O . ALA A 1 87 ? -12.794 3.045 12.928 1.00 93.69 87 ALA A O 1
ATOM 644 N N . ILE A 1 88 ? -13.660 3.242 10.858 1.00 94.12 88 ILE A N 1
ATOM 645 C CA . ILE A 1 88 ? -12.413 2.990 10.119 1.00 94.12 88 ILE A CA 1
ATOM 646 C C . ILE A 1 88 ? -11.341 4.023 10.495 1.00 94.12 88 ILE A C 1
ATOM 648 O O . ILE A 1 88 ? -10.200 3.662 10.781 1.00 94.12 88 ILE A O 1
ATOM 652 N N . PHE A 1 89 ? -11.697 5.310 10.529 1.00 94.50 89 PHE A N 1
ATOM 653 C CA . PHE A 1 89 ? -10.767 6.374 10.907 1.00 94.50 89 PHE A CA 1
ATOM 654 C C . PHE A 1 89 ? -10.260 6.219 12.346 1.00 94.50 89 PHE A C 1
ATOM 656 O O . PHE A 1 89 ? -9.065 6.375 12.590 1.00 94.50 89 PHE A O 1
ATOM 663 N N . ASN A 1 90 ? -11.131 5.847 13.287 1.00 93.31 90 ASN A N 1
ATOM 664 C CA . ASN A 1 90 ? -10.722 5.582 14.667 1.00 93.31 90 ASN A CA 1
ATOM 665 C C . ASN A 1 90 ? -9.714 4.429 14.751 1.00 93.31 90 ASN A C 1
ATOM 667 O O . ASN A 1 90 ? -8.699 4.565 15.434 1.00 93.31 90 ASN A O 1
ATOM 671 N N . GLY A 1 91 ? -9.937 3.342 14.004 1.00 93.00 91 GLY A N 1
ATOM 672 C CA . GLY A 1 91 ? -8.974 2.241 13.925 1.00 93.00 91 GLY A CA 1
ATOM 673 C C . GLY A 1 91 ? -7.616 2.679 13.382 1.00 93.00 91 GLY A C 1
ATOM 674 O O . GLY A 1 91 ? -6.583 2.273 13.909 1.00 93.00 91 GLY A O 1
ATOM 675 N N . LEU A 1 92 ? -7.594 3.579 12.391 1.00 92.62 92 LEU A N 1
ATOM 676 C CA . LEU A 1 92 ? -6.349 4.152 11.874 1.00 92.62 92 LEU A CA 1
ATOM 677 C C . LEU A 1 92 ? -5.609 4.986 12.931 1.00 92.62 92 LEU A C 1
ATOM 679 O O . LEU A 1 92 ? -4.394 4.855 13.055 1.00 92.62 92 LEU A O 1
ATOM 683 N N . VAL A 1 93 ? -6.316 5.836 13.682 1.00 93.12 93 VAL A N 1
ATOM 684 C CA . VAL A 1 93 ? -5.718 6.666 14.747 1.00 93.12 93 VAL A CA 1
ATOM 685 C C . VAL A 1 93 ? -5.156 5.802 15.874 1.00 93.12 93 VAL A C 1
ATOM 687 O O . VAL A 1 93 ? -4.084 6.096 16.393 1.00 93.12 93 VAL A O 1
ATOM 690 N N . ILE A 1 94 ? -5.851 4.725 16.241 1.00 91.94 94 ILE A N 1
ATOM 691 C CA . ILE A 1 94 ? -5.375 3.788 17.263 1.00 91.94 94 ILE A CA 1
ATOM 692 C C . ILE A 1 94 ? -4.122 3.063 16.770 1.00 91.94 94 ILE A C 1
ATOM 694 O O . ILE A 1 94 ? -3.104 3.082 17.458 1.00 91.94 94 ILE A O 1
ATOM 698 N N . ALA A 1 95 ? -4.162 2.501 15.560 1.00 91.38 95 ALA A N 1
ATOM 699 C CA . ALA A 1 95 ? -3.031 1.772 14.993 1.00 91.38 95 ALA A CA 1
ATOM 700 C C . ALA A 1 95 ? -1.786 2.643 14.801 1.00 91.38 95 ALA A C 1
ATOM 702 O O . ALA A 1 95 ? -0.677 2.138 14.930 1.00 91.38 95 ALA A O 1
ATOM 703 N N . GLN A 1 96 ? -1.953 3.951 14.566 1.00 90.19 96 GLN A N 1
ATOM 704 C CA . GLN A 1 96 ? -0.832 4.891 14.478 1.00 90.19 96 GLN A CA 1
ATOM 705 C C . GLN A 1 96 ? 0.075 4.895 15.708 1.00 90.19 96 GLN A C 1
ATOM 707 O O . GLN A 1 96 ? 1.275 5.117 15.557 1.00 90.19 96 GLN A O 1
ATOM 712 N N . ASN A 1 97 ? -0.462 4.615 16.896 1.00 90.06 97 ASN A N 1
ATOM 713 C CA . ASN A 1 97 ? 0.341 4.538 18.117 1.00 90.06 97 ASN A CA 1
ATOM 714 C C . ASN A 1 97 ? 1.170 3.247 18.214 1.00 90.06 97 ASN A C 1
ATOM 716 O O . ASN A 1 97 ? 2.102 3.188 19.008 1.00 90.06 97 ASN A O 1
ATOM 720 N N . GLU A 1 98 ? 0.853 2.242 17.397 1.00 89.50 98 GLU A N 1
ATOM 721 C CA . GLU A 1 98 ? 1.470 0.911 17.418 1.00 89.50 98 GLU A CA 1
ATOM 722 C C . GLU A 1 98 ? 2.405 0.669 16.220 1.00 89.50 98 GLU A C 1
ATOM 724 O O . GLU A 1 98 ? 3.023 -0.392 16.112 1.00 89.50 98 GLU A O 1
ATOM 729 N N . PHE A 1 99 ? 2.511 1.628 15.293 1.00 87.50 99 PHE A N 1
ATOM 730 C CA . PHE A 1 99 ? 3.330 1.475 14.095 1.00 87.50 99 PHE A CA 1
ATOM 731 C C . PHE A 1 99 ? 4.819 1.410 14.427 1.00 87.50 99 PHE A C 1
ATOM 733 O O . PHE A 1 99 ? 5.381 2.273 15.101 1.00 87.50 99 PHE A O 1
ATOM 740 N N . THR A 1 100 ? 5.483 0.401 13.867 1.00 83.69 100 THR A N 1
ATOM 741 C CA . THR A 1 100 ? 6.937 0.215 13.997 1.00 83.69 100 THR A CA 1
ATOM 742 C C . THR A 1 100 ? 7.724 0.883 12.865 1.00 83.69 100 THR A C 1
ATOM 744 O O . THR A 1 100 ? 8.936 1.075 12.971 1.00 83.69 100 THR A O 1
ATOM 747 N N . GLU A 1 101 ? 7.034 1.284 11.794 1.00 84.00 101 GLU A N 1
ATOM 748 C CA . GLU A 1 101 ? 7.591 1.981 10.638 1.00 84.00 101 GLU A CA 1
ATOM 749 C C . GLU A 1 101 ? 6.981 3.373 10.477 1.00 84.00 101 GLU A C 1
ATOM 751 O O . GLU A 1 101 ? 5.806 3.599 10.752 1.00 84.00 101 GLU A O 1
ATOM 756 N N . GLN A 1 102 ? 7.766 4.302 9.926 1.00 82.88 102 GLN A N 1
ATOM 757 C CA . GLN A 1 102 ? 7.298 5.659 9.634 1.00 82.88 102 GLN A CA 1
ATOM 758 C C . GLN A 1 102 ? 6.127 5.682 8.630 1.00 82.88 102 GLN A C 1
ATOM 760 O O . GLN A 1 102 ? 5.290 6.582 8.680 1.00 82.88 102 GLN A O 1
ATOM 765 N N . PHE A 1 103 ? 6.068 4.707 7.714 1.00 83.75 103 PHE A N 1
ATOM 766 C CA . PHE A 1 103 ? 5.055 4.627 6.658 1.00 83.75 103 PHE A CA 1
ATOM 767 C C . PHE A 1 103 ? 4.559 3.181 6.459 1.00 83.75 103 PHE A C 1
ATOM 769 O O . PHE A 1 103 ? 5.003 2.500 5.531 1.00 83.75 103 PHE A O 1
ATOM 776 N N . PRO A 1 104 ? 3.620 2.692 7.286 1.00 82.81 104 PRO A N 1
ATOM 777 C CA . PRO A 1 104 ? 3.137 1.310 7.194 1.00 82.81 104 PRO A CA 1
ATOM 778 C C . PRO A 1 104 ? 2.229 1.089 5.976 1.00 82.81 104 PRO A C 1
ATOM 780 O O . PRO A 1 104 ? 2.202 0.019 5.371 1.00 82.81 104 PRO A O 1
ATOM 783 N N . TRP A 1 105 ? 1.526 2.127 5.527 1.00 86.12 105 TRP A N 1
ATOM 784 C CA . TRP A 1 105 ? 0.680 2.060 4.337 1.00 86.12 105 TRP A CA 1
ATOM 785 C C . TRP A 1 105 ? 1.449 2.548 3.113 1.00 86.12 105 TRP A C 1
ATOM 787 O O . TRP A 1 105 ? 1.330 3.690 2.677 1.00 86.12 105 TRP A O 1
ATOM 797 N N . CYS A 1 106 ? 2.281 1.661 2.576 1.00 86.12 106 CYS A N 1
ATOM 798 C CA . CYS A 1 106 ? 3.050 1.869 1.352 1.00 86.12 106 CYS A CA 1
ATOM 799 C C . CYS A 1 106 ? 2.796 0.730 0.357 1.00 86.12 106 CYS A C 1
ATOM 801 O O . CYS A 1 106 ? 2.315 -0.330 0.764 1.00 86.12 106 CYS A O 1
ATOM 803 N N . PRO A 1 107 ? 3.140 0.912 -0.932 1.00 86.06 107 PRO A N 1
ATOM 804 C CA . PRO A 1 107 ? 3.105 -0.176 -1.902 1.00 86.06 107 PRO A CA 1
ATOM 805 C C . PRO A 1 107 ? 3.849 -1.421 -1.397 1.00 86.06 107 PRO A C 1
ATOM 807 O O . PRO A 1 107 ? 4.894 -1.307 -0.752 1.00 86.06 107 PRO A O 1
ATOM 810 N N . ILE A 1 108 ? 3.306 -2.595 -1.713 1.00 89.44 108 ILE A N 1
ATOM 811 C CA . ILE A 1 108 ? 3.857 -3.906 -1.352 1.00 89.44 108 ILE A CA 1
ATOM 812 C C . ILE A 1 108 ? 4.159 -4.716 -2.609 1.00 89.44 108 ILE A C 1
ATOM 814 O O . ILE A 1 108 ? 3.612 -4.437 -3.675 1.00 89.44 108 ILE A O 1
ATOM 818 N N . ILE A 1 109 ? 4.990 -5.745 -2.465 1.00 91.56 109 ILE A N 1
ATOM 819 C CA . ILE A 1 109 ? 5.164 -6.765 -3.497 1.00 91.56 109 ILE A CA 1
ATOM 820 C C . ILE A 1 109 ? 3.946 -7.688 -3.442 1.00 91.56 109 ILE A C 1
ATOM 822 O O . ILE A 1 109 ? 3.817 -8.477 -2.511 1.00 91.56 109 ILE A O 1
ATOM 826 N N . ASP A 1 110 ? 3.055 -7.595 -4.423 1.00 89.06 110 ASP A N 1
ATOM 827 C CA . ASP A 1 110 ? 1.779 -8.329 -4.454 1.00 89.06 110 ASP A CA 1
ATOM 828 C C . ASP A 1 110 ? 1.815 -9.604 -5.314 1.00 89.06 110 ASP A C 1
ATOM 830 O O . ASP A 1 110 ? 0.826 -10.328 -5.426 1.00 89.06 110 ASP A O 1
ATOM 834 N N . GLY A 1 111 ? 2.988 -9.932 -5.855 1.00 89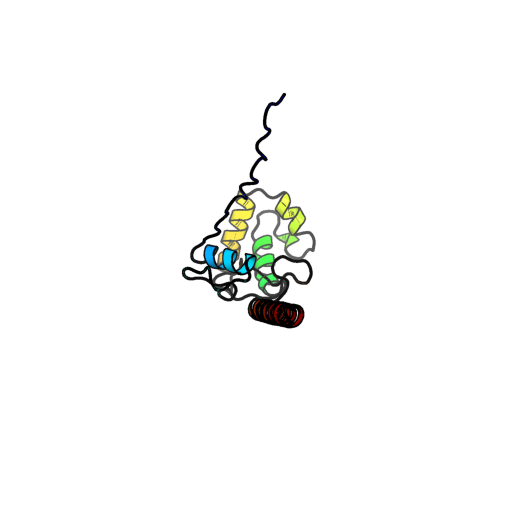.25 111 GLY A N 1
ATOM 835 C CA . GLY A 1 111 ? 3.233 -11.177 -6.570 1.00 89.25 111 GLY A CA 1
ATOM 836 C C . GLY A 1 111 ? 2.699 -11.184 -8.003 1.00 89.25 111 GLY A C 1
ATOM 837 O O . GLY A 1 111 ? 2.262 -10.183 -8.569 1.00 89.25 111 GLY A O 1
ATOM 838 N N . MET A 1 112 ? 2.812 -12.337 -8.658 1.00 87.00 112 MET A N 1
ATOM 839 C CA . MET A 1 112 ? 2.538 -12.453 -10.089 1.00 87.00 112 MET A CA 1
ATOM 840 C C . MET A 1 112 ? 1.082 -12.094 -10.428 1.00 87.00 112 MET A C 1
ATOM 842 O O . MET A 1 112 ? 0.151 -12.675 -9.885 1.00 87.00 112 MET A O 1
ATOM 846 N N . GLY A 1 113 ? 0.898 -11.170 -11.376 1.00 85.00 113 GLY A N 1
ATOM 847 C CA . GLY A 1 113 ? -0.423 -10.666 -11.774 1.00 85.00 113 GLY A CA 1
ATOM 848 C C . GLY A 1 113 ? -0.908 -9.461 -10.962 1.00 85.00 113 GLY A C 1
ATOM 849 O O . GLY A 1 113 ? -1.901 -8.848 -11.348 1.00 85.00 113 GLY A O 1
ATOM 850 N N . GLY A 1 114 ? -0.193 -9.095 -9.896 1.00 86.56 114 GLY A N 1
ATOM 851 C CA . GLY A 1 114 ? -0.435 -7.884 -9.127 1.00 86.56 114 GLY A CA 1
ATOM 852 C C . GLY A 1 114 ? 0.135 -6.612 -9.767 1.00 86.56 114 GLY A C 1
ATOM 853 O O . GLY A 1 114 ? 0.735 -6.622 -10.848 1.00 86.56 114 GLY A O 1
ATOM 854 N N . PHE A 1 115 ? -0.091 -5.489 -9.093 1.00 85.38 115 PHE A N 1
ATOM 855 C CA . PHE A 1 115 ? 0.350 -4.153 -9.470 1.00 85.38 115 PHE A CA 1
ATOM 856 C C . PHE A 1 115 ? 1.870 -3.974 -9.360 1.00 85.38 115 PHE A C 1
ATOM 858 O O . PHE A 1 115 ? 2.482 -3.372 -10.247 1.00 85.38 115 PHE A O 1
ATOM 865 N N . MET A 1 116 ? 2.492 -4.509 -8.306 1.00 87.44 116 MET A N 1
ATOM 866 C CA . MET A 1 116 ? 3.941 -4.506 -8.107 1.00 87.44 116 MET A CA 1
ATOM 867 C C . MET A 1 116 ? 4.420 -5.944 -7.868 1.00 87.44 116 MET A C 1
ATOM 869 O O . MET A 1 116 ? 4.692 -6.347 -6.738 1.00 87.44 116 MET A O 1
ATOM 873 N N . PRO A 1 117 ? 4.579 -6.733 -8.944 1.00 88.56 117 PRO A N 1
ATOM 874 C CA . PRO A 1 117 ? 4.771 -8.173 -8.818 1.00 88.56 117 PRO A CA 1
ATOM 875 C C . PRO A 1 117 ? 6.143 -8.578 -8.267 1.00 88.56 117 PRO A C 1
ATOM 877 O O . PRO A 1 117 ? 6.363 -9.754 -7.996 1.00 88.56 117 PRO A O 1
ATOM 880 N N . GLU A 1 118 ? 7.092 -7.642 -8.185 1.00 89.19 118 GLU A N 1
ATOM 881 C CA . GLU A 1 118 ? 8.472 -7.878 -7.764 1.00 89.19 118 GLU A CA 1
ATOM 882 C C . GLU A 1 118 ? 9.147 -6.555 -7.359 1.00 89.19 118 GLU A C 1
ATOM 884 O O . GLU A 1 118 ? 8.656 -5.473 -7.692 1.00 89.19 118 GLU A O 1
ATOM 889 N N . LEU A 1 119 ? 10.314 -6.633 -6.712 1.00 89.25 119 LEU A N 1
ATOM 890 C CA . LEU A 1 119 ? 11.159 -5.487 -6.387 1.00 89.25 119 LEU A CA 1
ATOM 891 C C . LEU A 1 119 ? 11.383 -4.542 -7.591 1.00 89.25 119 LEU A C 1
ATOM 893 O O . LEU A 1 119 ? 11.788 -4.990 -8.676 1.00 89.25 119 LEU A O 1
ATOM 897 N N . PRO A 1 120 ? 11.243 -3.214 -7.399 1.00 86.56 120 PRO A N 1
ATOM 898 C CA . PRO A 1 120 ? 11.464 -2.213 -8.445 1.00 86.56 120 PRO A CA 1
ATOM 899 C C . PRO A 1 120 ? 12.816 -2.326 -9.165 1.00 86.56 120 PRO A C 1
ATOM 901 O O . PRO A 1 120 ? 12.889 -2.124 -10.379 1.00 86.56 120 PRO A O 1
ATOM 904 N N . SER A 1 121 ? 13.886 -2.695 -8.452 1.00 86.50 121 SER A N 1
ATOM 905 C CA . SER A 1 121 ? 15.228 -2.895 -9.022 1.00 86.50 121 SER A CA 1
A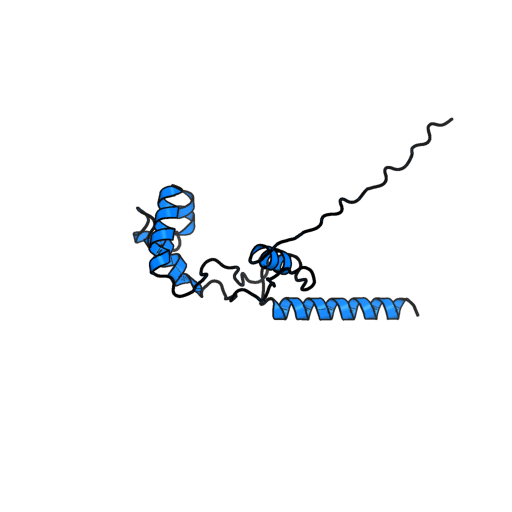TOM 906 C C . SER A 1 121 ? 15.266 -4.040 -10.042 1.00 86.50 121 SER A C 1
ATOM 908 O O . SER A 1 121 ? 15.814 -3.891 -11.138 1.00 86.50 121 SER A O 1
ATOM 910 N N . LEU A 1 122 ? 14.616 -5.163 -9.730 1.00 88.31 122 LEU A N 1
ATOM 911 C CA . LEU A 1 122 ? 14.510 -6.322 -10.615 1.00 88.31 122 LEU A CA 1
ATOM 912 C C . LEU A 1 122 ? 13.602 -6.026 -11.811 1.00 88.31 122 LEU A C 1
ATOM 914 O O . LEU A 1 122 ? 13.914 -6.405 -12.944 1.00 88.31 122 LEU A O 1
ATOM 918 N N . LEU A 1 123 ? 12.498 -5.310 -11.589 1.00 85.19 123 LEU A N 1
ATOM 919 C CA . LEU A 1 123 ? 11.606 -4.868 -12.661 1.00 85.19 123 LEU A CA 1
ATOM 920 C C . LEU A 1 123 ? 12.318 -3.921 -13.635 1.00 85.19 123 LEU A C 1
ATOM 922 O O . LEU A 1 123 ? 12.182 -4.067 -14.858 1.00 85.19 123 LEU A O 1
ATOM 926 N N . PHE A 1 124 ? 13.134 -3.004 -13.112 1.00 83.31 124 PHE A N 1
ATOM 927 C CA . PHE A 1 124 ? 13.951 -2.110 -13.922 1.00 83.31 124 PHE A CA 1
ATOM 928 C C . PHE A 1 124 ? 14.985 -2.881 -14.752 1.00 83.31 124 PHE A C 1
ATOM 930 O O . PHE A 1 124 ? 15.053 -2.689 -15.969 1.00 83.31 124 PHE A O 1
ATOM 937 N N . ALA A 1 125 ? 15.724 -3.814 -14.143 1.00 84.56 125 ALA A N 1
ATOM 938 C CA . ALA A 1 125 ? 16.698 -4.651 -14.845 1.00 84.56 125 ALA A CA 1
ATOM 939 C C . ALA A 1 125 ? 16.051 -5.464 -15.982 1.00 84.56 125 ALA A C 1
ATOM 941 O O . ALA A 1 125 ? 16.502 -5.406 -17.129 1.00 84.56 125 ALA A O 1
ATOM 942 N N . LYS A 1 126 ? 14.926 -6.142 -15.706 1.00 84.25 126 LYS A N 1
ATOM 943 C CA . LYS A 1 126 ? 14.161 -6.914 -16.706 1.00 84.25 126 LYS A CA 1
ATOM 944 C C . LYS A 1 126 ? 13.708 -6.041 -17.881 1.00 84.25 126 LYS A C 1
ATOM 946 O O . LYS A 1 126 ? 13.764 -6.458 -19.039 1.00 84.25 126 LYS A O 1
ATOM 951 N N . ARG A 1 127 ? 13.246 -4.814 -17.615 1.00 78.38 127 ARG A N 1
ATOM 952 C CA . ARG A 1 127 ? 12.828 -3.868 -18.663 1.00 78.38 127 ARG A CA 1
ATOM 953 C C . ARG A 1 127 ? 14.012 -3.374 -19.496 1.00 78.38 127 ARG A C 1
ATOM 955 O O . ARG A 1 127 ? 13.886 -3.267 -20.716 1.00 78.38 127 ARG A O 1
ATOM 962 N N . SER A 1 128 ? 15.136 -3.066 -18.860 1.00 79.88 128 SER A N 1
ATOM 963 C CA . SER A 1 128 ? 16.353 -2.614 -19.540 1.00 79.88 128 SER A CA 1
ATOM 964 C C . SER A 1 128 ? 16.919 -3.700 -20.456 1.00 79.88 128 SER A C 1
ATOM 966 O O . SER A 1 128 ? 17.170 -3.427 -21.629 1.00 79.88 128 SER A O 1
ATOM 968 N N . LEU A 1 129 ? 16.979 -4.950 -19.985 1.00 73.94 129 LEU A N 1
ATOM 969 C CA . LEU A 1 129 ? 17.381 -6.102 -20.798 1.00 73.94 129 LEU A CA 1
ATOM 970 C C . LEU A 1 129 ? 16.462 -6.318 -22.007 1.00 73.94 129 LEU A C 1
ATOM 972 O O . LEU A 1 129 ? 16.952 -6.525 -23.118 1.00 73.94 129 LEU A O 1
ATOM 976 N N . ARG A 1 130 ? 15.137 -6.218 -21.825 1.00 75.62 130 ARG A N 1
ATOM 977 C CA . ARG A 1 130 ? 14.180 -6.304 -22.942 1.00 75.62 130 ARG A CA 1
ATOM 978 C C . ARG A 1 130 ? 14.398 -5.203 -23.974 1.00 75.62 130 ARG A C 1
ATOM 980 O O . ARG A 1 130 ? 14.438 -5.491 -25.165 1.00 75.62 130 ARG A O 1
ATOM 987 N N . ARG A 1 131 ? 14.585 -3.952 -23.535 1.00 76.44 131 ARG A N 1
ATOM 988 C CA . ARG A 1 131 ? 14.869 -2.829 -24.444 1.00 76.44 131 ARG A CA 1
ATOM 989 C C . ARG A 1 131 ? 16.148 -3.051 -25.245 1.00 76.44 131 ARG A C 1
ATOM 991 O O . ARG A 1 131 ? 16.143 -2.794 -26.446 1.00 76.44 131 ARG A O 1
ATOM 998 N N . TYR A 1 132 ? 17.196 -3.558 -24.602 1.00 75.12 132 TYR A N 1
ATOM 999 C CA . TYR A 1 132 ? 18.452 -3.896 -25.265 1.00 75.12 132 TYR A CA 1
ATOM 1000 C C . TYR A 1 132 ? 18.254 -4.964 -26.356 1.00 75.12 132 TYR A C 1
ATOM 1002 O O . TYR A 1 132 ? 18.602 -4.723 -27.511 1.00 75.12 132 TYR A O 1
ATOM 1010 N N . HIS A 1 133 ? 17.582 -6.079 -26.044 1.00 71.56 133 HIS A N 1
ATOM 1011 C CA . HIS A 1 133 ? 17.293 -7.141 -27.020 1.00 71.56 133 HIS A CA 1
ATOM 1012 C C . HIS A 1 133 ? 16.413 -6.661 -28.183 1.00 71.56 133 HIS A C 1
ATOM 1014 O O . HIS A 1 133 ? 16.721 -6.927 -29.342 1.00 71.56 133 HIS A O 1
ATOM 1020 N N . SER A 1 134 ? 15.353 -5.890 -27.911 1.00 74.69 134 SER A N 1
ATOM 1021 C CA . SER A 1 134 ? 14.525 -5.287 -28.967 1.00 74.69 134 SER A CA 1
ATOM 1022 C C . SER A 1 134 ? 15.295 -4.291 -29.839 1.00 74.69 134 SER A C 1
ATOM 1024 O O . SER A 1 134 ? 14.926 -4.058 -30.991 1.00 74.69 134 SER A O 1
ATOM 1026 N N . SER A 1 135 ? 16.329 -3.646 -29.296 1.00 73.56 135 SER A N 1
ATOM 1027 C CA . SER A 1 135 ? 17.202 -2.758 -30.064 1.00 73.56 135 SER A CA 1
ATOM 1028 C C . SER A 1 135 ? 18.118 -3.558 -30.988 1.00 73.56 135 SER A C 1
ATOM 1030 O O . SER A 1 135 ? 18.175 -3.259 -32.176 1.00 73.56 135 SER A O 1
ATOM 1032 N N . LEU A 1 136 ? 18.758 -4.614 -30.475 1.00 70.19 136 LEU A N 1
ATOM 1033 C CA . LEU A 1 136 ? 19.608 -5.505 -31.270 1.00 70.19 136 LEU A CA 1
ATOM 1034 C C . LEU A 1 136 ? 18.837 -6.192 -32.401 1.00 70.19 136 LEU A C 1
ATOM 1036 O O . LEU A 1 136 ? 19.276 -6.146 -33.544 1.00 70.19 136 LEU A O 1
ATOM 1040 N N . ALA A 1 137 ? 17.648 -6.734 -32.128 1.00 71.94 137 ALA A N 1
ATOM 1041 C CA . ALA A 1 137 ? 16.817 -7.360 -33.160 1.00 71.94 137 ALA A CA 1
ATOM 1042 C C . ALA A 1 137 ? 16.466 -6.390 -34.306 1.00 71.94 137 ALA A C 1
ATOM 1044 O O . ALA A 1 137 ? 16.456 -6.776 -35.472 1.00 71.94 137 ALA A O 1
ATOM 1045 N N . ARG A 1 138 ? 16.231 -5.107 -33.997 1.00 68.75 138 ARG A N 1
ATOM 1046 C CA . ARG A 1 138 ? 15.982 -4.075 -35.017 1.00 68.75 138 ARG A CA 1
ATOM 1047 C C . ARG A 1 138 ? 17.218 -3.699 -35.827 1.00 68.75 138 ARG A C 1
ATOM 1049 O O . ARG A 1 138 ? 17.059 -3.274 -36.965 1.00 68.75 138 ARG A O 1
ATOM 1056 N N . ILE A 1 139 ? 18.412 -3.823 -35.253 1.00 70.69 139 ILE A N 1
ATOM 1057 C CA . ILE A 1 139 ? 19.673 -3.636 -35.978 1.00 70.69 139 ILE A CA 1
ATOM 1058 C C . ILE A 1 139 ? 19.892 -4.823 -36.925 1.00 70.69 139 ILE A C 1
ATOM 1060 O O . ILE A 1 139 ? 20.161 -4.613 -38.101 1.00 70.69 139 ILE A O 1
ATOM 1064 N N . CYS A 1 140 ? 19.682 -6.055 -36.450 1.00 62.47 140 CYS A N 1
ATOM 1065 C CA . CYS A 1 140 ? 19.871 -7.267 -37.250 1.00 62.47 140 CYS A CA 1
ATOM 1066 C C . CYS A 1 140 ? 18.876 -7.420 -38.413 1.00 62.47 140 CYS A C 1
ATOM 1068 O O . CYS A 1 140 ? 19.238 -8.022 -39.410 1.00 62.47 140 CYS A O 1
ATOM 1070 N N . MET A 1 141 ? 17.653 -6.881 -38.325 1.00 63.25 141 MET A N 1
ATOM 1071 C CA . MET A 1 141 ? 16.675 -6.928 -39.433 1.00 63.25 141 MET A CA 1
ATOM 1072 C C . MET A 1 141 ? 16.814 -5.784 -40.455 1.00 63.25 141 MET A C 1
ATOM 1074 O O . MET A 1 141 ? 15.988 -5.665 -41.358 1.00 63.25 141 MET A O 1
ATOM 1078 N N . LYS A 1 142 ? 17.801 -4.898 -40.286 1.00 62.56 142 LYS A N 1
ATOM 1079 C CA . LYS A 1 142 ? 18.092 -3.794 -41.217 1.00 62.56 142 LYS A CA 1
ATOM 1080 C C . LYS A 1 142 ? 19.366 -4.009 -42.047 1.00 62.56 142 LYS A C 1
ATOM 1082 O O . LYS A 1 142 ? 19.697 -3.121 -42.831 1.00 62.56 142 LYS A O 1
ATOM 1087 N N . GLY A 1 143 ? 20.072 -5.122 -41.847 1.00 49.12 143 GLY A N 1
ATOM 1088 C CA . GLY A 1 143 ? 21.185 -5.577 -42.689 1.00 49.12 143 GLY A CA 1
ATOM 1089 C C . GLY A 1 143 ? 20.735 -6.720 -43.579 1.00 49.12 143 GLY A C 1
ATOM 1090 O O . GLY A 1 143 ? 21.261 -6.797 -44.706 1.00 49.12 143 GLY A O 1
#